Protein AF-A0A6L5ES67-F1 (afdb_monomer_lite)

Foldseek 3Di:
DDDDDDDDPVVVVVLCVVCVVVVHDSVVSVVVVVVVVCCVVVVPPDDDDPPPDDDDDDDDPVCVVNDPVVVVCVVDPD

pLDDT: mean 90.91, std 7.9, range [63.12, 98.31]

Sequence (78 aa):
MKTTVNLPDELLRQAQELARQERTTLKELIETGLRTVVAQRTSGSDFRLPDASVDGNGPRPEFRGATWERLRDAIYPA

Structure (mmCIF, N/CA/C/O backbone):
data_AF-A0A6L5ES67-F1
#
_entry.id   AF-A0A6L5ES67-F1
#
loop_
_atom_site.group_PDB
_atom_site.id
_atom_site.type_symbol
_atom_site.label_atom_id
_atom_site.label_alt_id
_atom_site.label_comp_id
_atom_site.label_asym_id
_atom_site.label_entity_id
_atom_site.label_seq_id
_atom_site.pdbx_PDB_ins_code
_atom_site.Cartn_x
_atom_site.Cartn_y
_atom_site.Cartn_z
_atom_site.occupancy
_atom_site.B_iso_or_equiv
_atom_site.auth_seq_id
_atom_site.auth_comp_id
_atom_site.auth_asym_id
_atom_site.auth_atom_id
_atom_site.pdbx_PDB_model_num
ATOM 1 N N . MET A 1 1 ? -0.867 14.444 13.727 1.00 85.94 1 MET A N 1
ATOM 2 C CA . MET A 1 1 ? -2.061 15.323 13.696 1.00 85.94 1 MET A CA 1
ATOM 3 C C . MET A 1 1 ? -3.299 14.505 14.024 1.00 85.94 1 MET A C 1
ATOM 5 O O . MET A 1 1 ? -3.272 13.302 13.800 1.00 85.94 1 MET A O 1
ATOM 9 N N . LYS A 1 2 ? -4.358 15.133 14.550 1.00 88.81 2 LYS A N 1
ATOM 10 C CA . LYS A 1 2 ? -5.675 14.499 14.689 1.00 88.81 2 LYS A CA 1
ATOM 11 C C . LYS A 1 2 ? -6.512 14.852 13.463 1.00 88.81 2 LYS A C 1
ATOM 13 O O . LYS A 1 2 ? -6.678 16.031 13.169 1.00 88.81 2 LYS A O 1
ATOM 18 N N . THR A 1 3 ? -7.036 13.836 12.790 1.00 92.38 3 THR A N 1
ATOM 19 C CA . THR A 1 3 ? -7.891 13.983 11.609 1.00 92.38 3 THR A CA 1
ATOM 20 C C . THR A 1 3 ? -9.158 13.171 11.833 1.00 92.38 3 THR A C 1
ATOM 22 O O . THR A 1 3 ? -9.088 12.054 12.343 1.00 92.38 3 THR A O 1
ATOM 25 N N . THR A 1 4 ? -10.308 13.735 11.475 1.00 94.81 4 THR A N 1
ATOM 26 C CA . THR A 1 4 ? -11.596 13.032 11.496 1.00 94.81 4 THR A CA 1
ATOM 27 C C . THR A 1 4 ? -11.911 12.571 10.079 1.00 94.81 4 THR A C 1
ATOM 29 O O . THR A 1 4 ? -11.807 13.363 9.145 1.00 94.81 4 THR A O 1
ATOM 32 N N . VAL A 1 5 ? -12.277 11.302 9.917 1.00 92.81 5 VAL A N 1
ATOM 33 C CA . VAL A 1 5 ? -12.645 10.703 8.628 1.00 92.81 5 VAL A CA 1
ATOM 34 C C . VAL A 1 5 ? -14.020 10.058 8.742 1.00 92.81 5 VAL A C 1
ATOM 36 O O . VAL A 1 5 ? -14.349 9.487 9.780 1.00 92.81 5 VAL A O 1
ATOM 39 N N . ASN A 1 6 ? -14.815 10.151 7.680 1.00 95.94 6 ASN A N 1
ATOM 40 C CA . ASN A 1 6 ? -16.115 9.492 7.609 1.00 95.94 6 ASN A CA 1
ATOM 41 C C . ASN A 1 6 ? -15.916 8.079 7.054 1.00 95.94 6 ASN A C 1
ATOM 43 O O . ASN A 1 6 ? -15.396 7.923 5.949 1.00 95.94 6 ASN A O 1
ATOM 47 N N . LEU A 1 7 ? -16.317 7.064 7.818 1.00 94.81 7 LEU A N 1
ATOM 48 C CA . LEU A 1 7 ? -16.230 5.655 7.436 1.00 94.81 7 LEU A CA 1
ATOM 49 C C . LEU A 1 7 ? -17.625 5.027 7.513 1.00 94.81 7 LEU A C 1
ATOM 51 O O . LEU A 1 7 ? -18.381 5.386 8.415 1.00 94.81 7 LEU A O 1
ATOM 55 N N . PRO A 1 8 ? -17.972 4.085 6.621 1.00 98.06 8 PRO A N 1
ATOM 56 C CA . PRO A 1 8 ? -19.170 3.274 6.795 1.00 98.06 8 PRO A CA 1
ATOM 57 C C . PRO A 1 8 ? -19.110 2.491 8.113 1.00 98.06 8 PRO A C 1
ATOM 59 O O . PRO A 1 8 ? -18.071 1.905 8.429 1.00 98.06 8 PRO A O 1
ATOM 62 N N . ASP A 1 9 ? -20.225 2.423 8.841 1.00 97.50 9 ASP A N 1
ATOM 63 C CA . ASP A 1 9 ? -20.294 1.748 10.148 1.00 97.50 9 ASP A CA 1
ATOM 64 C C . ASP A 1 9 ? -19.839 0.287 10.078 1.00 97.50 9 ASP A C 1
ATOM 66 O O . ASP A 1 9 ? -19.106 -0.195 10.943 1.00 97.50 9 ASP A O 1
ATOM 70 N N . GLU A 1 10 ? -20.213 -0.411 9.006 1.00 98.00 10 GLU A N 1
ATOM 71 C CA . GLU A 1 10 ? -19.835 -1.810 8.814 1.00 98.00 10 GLU A CA 1
ATOM 72 C C . GLU A 1 10 ? -18.317 -1.981 8.642 1.00 98.00 10 GLU A C 1
ATOM 74 O O . GLU A 1 10 ? -17.733 -2.911 9.197 1.00 98.00 10 GLU A O 1
ATOM 79 N N . LEU A 1 11 ? -17.647 -1.042 7.965 1.00 96.75 11 LEU A N 1
ATOM 80 C CA . LEU A 1 11 ? -16.189 -1.059 7.835 1.00 96.75 11 LEU A CA 1
ATOM 81 C C . LEU A 1 11 ? -15.512 -0.786 9.183 1.00 96.75 11 LEU A C 1
ATOM 83 O O . LEU A 1 11 ? -14.528 -1.442 9.526 1.00 96.75 11 LEU A O 1
ATOM 87 N N . LEU A 1 12 ? -16.047 0.158 9.964 1.00 97.19 12 LEU A N 1
ATOM 88 C CA . LEU A 1 12 ? -15.536 0.458 11.300 1.00 97.19 12 LEU A CA 1
ATOM 89 C C . LEU A 1 12 ? -15.627 -0.772 12.213 1.00 97.19 12 LEU A C 1
ATOM 91 O O . LEU A 1 12 ? -14.661 -1.095 12.906 1.00 97.19 12 LEU A O 1
ATOM 95 N N . ARG A 1 13 ? -16.759 -1.483 12.175 1.00 98.06 13 ARG A N 1
ATOM 96 C CA . ARG A 1 13 ? -16.984 -2.707 12.952 1.00 98.06 13 ARG A CA 1
ATOM 97 C C . ARG A 1 13 ? -15.998 -3.811 12.569 1.00 98.06 13 ARG A C 1
ATOM 99 O O . ARG A 1 13 ? -15.395 -4.420 13.450 1.00 98.06 13 ARG A O 1
ATOM 106 N N . GLN A 1 14 ? -15.797 -4.039 11.270 1.00 97.81 14 GLN A N 1
ATOM 107 C CA . GLN A 1 14 ? -14.829 -5.024 10.775 1.00 97.81 14 GLN A CA 1
ATOM 108 C C . GLN A 1 14 ? -13.396 -4.685 11.205 1.00 97.81 14 GLN A C 1
ATOM 110 O O . GLN A 1 14 ? -12.679 -5.553 11.696 1.00 97.81 14 GLN A O 1
ATOM 115 N N 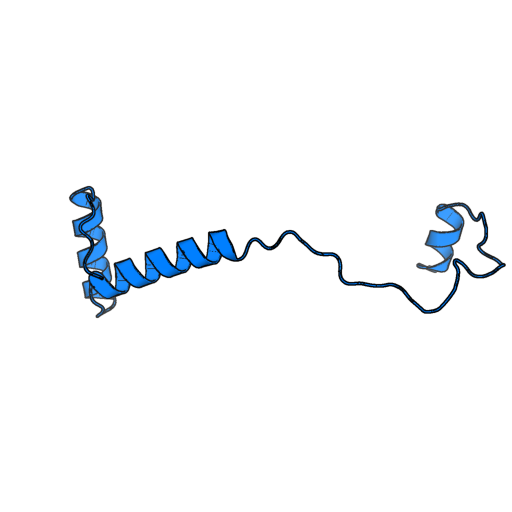. ALA A 1 15 ? -12.994 -3.417 11.090 1.00 97.38 15 ALA A N 1
ATOM 116 C CA . ALA A 1 15 ? -11.661 -2.970 11.484 1.00 97.38 15 ALA A CA 1
ATOM 117 C C . ALA A 1 15 ? -11.414 -3.109 12.999 1.00 97.38 15 ALA A C 1
ATOM 119 O O . ALA A 1 15 ? -10.318 -3.476 13.418 1.00 97.38 15 ALA A O 1
ATOM 120 N N . GLN A 1 16 ? -12.425 -2.846 13.834 1.00 97.62 16 GLN A N 1
ATOM 121 C CA . GLN A 1 16 ? -12.331 -3.042 15.284 1.00 97.62 16 GLN A CA 1
ATOM 122 C C . GLN A 1 16 ? -12.183 -4.516 15.666 1.00 97.62 16 GLN A C 1
ATOM 124 O O . GLN A 1 16 ? -11.377 -4.841 16.538 1.00 97.62 16 GLN A O 1
ATOM 129 N N . GLU A 1 17 ? -12.948 -5.401 15.024 1.00 98.31 17 GLU A N 1
ATOM 130 C CA . GLU A 1 17 ? -12.850 -6.843 15.253 1.00 98.31 17 GLU A CA 1
ATOM 131 C C . GLU A 1 17 ? -11.460 -7.361 14.865 1.00 98.31 17 GLU A C 1
ATOM 133 O O . GLU A 1 17 ? -10.809 -8.028 15.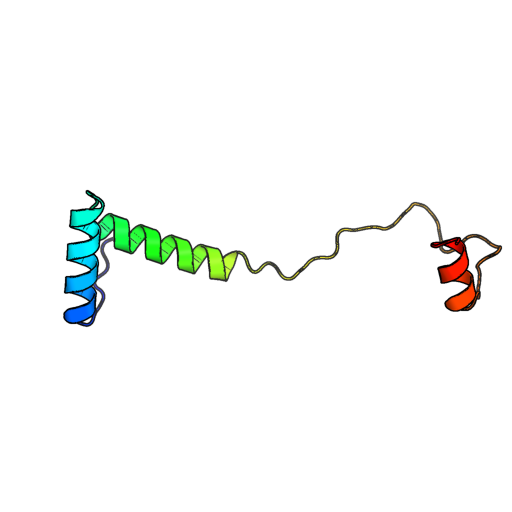670 1.00 98.31 17 GLU A O 1
ATOM 138 N N . LEU A 1 18 ? -10.955 -6.960 13.694 1.00 98.19 18 LEU A N 1
ATOM 139 C CA . LEU A 1 18 ? -9.608 -7.309 13.243 1.00 98.19 18 LEU A CA 1
ATOM 140 C C . LEU A 1 18 ? -8.536 -6.831 14.230 1.00 98.19 18 LEU A C 1
ATOM 142 O O . LEU A 1 18 ? -7.686 -7.613 14.650 1.00 98.19 18 LEU A O 1
ATOM 146 N N . ALA A 1 19 ? -8.618 -5.574 14.676 1.00 97.81 19 ALA A N 1
ATOM 147 C CA . ALA A 1 19 ? -7.660 -5.027 15.631 1.00 97.81 19 ALA A CA 1
ATOM 148 C C . ALA A 1 19 ? -7.635 -5.823 16.950 1.00 97.81 19 ALA A C 1
ATOM 150 O O . ALA A 1 19 ? -6.567 -6.092 17.500 1.00 97.81 19 ALA A O 1
ATOM 151 N N . ARG A 1 20 ? -8.802 -6.264 17.441 1.00 97.75 20 ARG A N 1
ATOM 152 C CA . ARG A 1 20 ? -8.891 -7.114 18.640 1.00 97.75 20 ARG A CA 1
ATOM 153 C C . ARG A 1 20 ? -8.262 -8.485 18.425 1.00 97.75 20 ARG A C 1
ATOM 155 O O . ARG A 1 20 ? -7.541 -8.951 19.307 1.00 97.75 20 ARG A O 1
ATOM 162 N N . GLN A 1 21 ? -8.532 -9.116 17.284 1.00 98.06 21 GLN A N 1
ATOM 163 C CA . GLN A 1 21 ? -7.977 -10.425 16.933 1.00 98.06 21 GLN A CA 1
ATOM 164 C C . GLN A 1 21 ? -6.446 -10.377 16.844 1.00 98.06 21 GLN A C 1
ATOM 166 O O . GLN A 1 21 ? -5.769 -11.251 17.385 1.00 98.06 21 GLN A O 1
ATOM 171 N N . GLU A 1 22 ? -5.902 -9.312 16.257 1.00 97.38 22 GLU A N 1
ATOM 172 C CA . GLU A 1 22 ? -4.459 -9.094 16.100 1.00 97.38 22 GLU A CA 1
ATOM 173 C C . GLU A 1 22 ? -3.785 -8.467 17.334 1.00 97.38 22 GLU A C 1
ATOM 175 O O . GLU A 1 22 ? -2.570 -8.278 17.347 1.00 97.38 22 GLU A O 1
ATOM 180 N N . ARG A 1 23 ? -4.548 -8.173 18.400 1.00 97.81 23 ARG A N 1
ATOM 181 C CA . ARG A 1 23 ? -4.071 -7.489 19.619 1.00 97.81 23 ARG A CA 1
ATOM 182 C C . ARG A 1 23 ? -3.389 -6.142 19.328 1.00 97.81 23 ARG A C 1
ATOM 184 O O . ARG A 1 23 ? -2.426 -5.772 19.996 1.00 97.81 23 ARG A O 1
ATOM 191 N N . THR A 1 24 ? -3.919 -5.402 18.361 1.00 97.56 24 THR A N 1
ATOM 192 C CA . THR A 1 24 ? -3.508 -4.041 17.991 1.00 97.56 24 THR A CA 1
ATOM 193 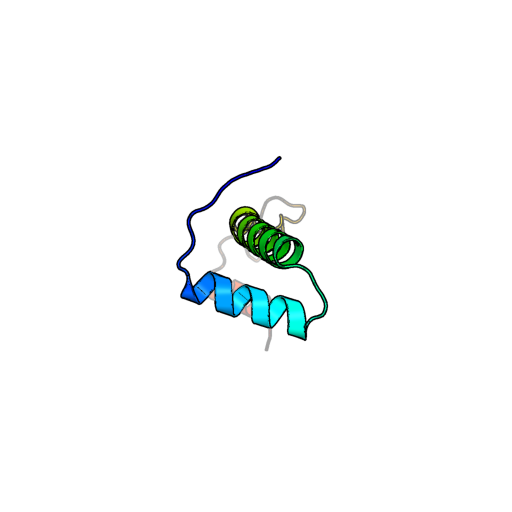C C . THR A 1 24 ? -4.654 -3.056 18.239 1.00 97.56 24 THR A C 1
ATOM 195 O O . THR A 1 24 ? -5.745 -3.419 18.689 1.00 97.56 24 THR A O 1
ATOM 198 N N . THR A 1 25 ? -4.422 -1.772 17.986 1.00 97.75 25 THR A N 1
ATOM 199 C CA . THR A 1 25 ? -5.449 -0.735 18.084 1.00 97.75 25 THR A CA 1
ATOM 200 C C . THR A 1 25 ? -6.025 -0.388 16.713 1.00 97.75 25 THR A C 1
ATOM 202 O O . THR A 1 25 ? -5.342 -0.437 15.694 1.00 97.75 25 THR A O 1
ATOM 205 N N . LEU A 1 26 ? -7.280 0.076 16.682 1.00 95.94 26 LEU A N 1
ATOM 206 C CA . LEU A 1 26 ? -7.885 0.616 15.457 1.00 95.94 26 LEU A CA 1
ATOM 207 C C . LEU A 1 26 ? -7.031 1.746 14.851 1.00 95.94 26 LEU A C 1
ATOM 209 O O . LEU A 1 26 ? -6.935 1.875 13.635 1.00 95.94 26 LEU A O 1
ATOM 213 N N . LYS A 1 27 ? -6.394 2.556 15.703 1.00 95.56 27 LYS A N 1
ATOM 214 C CA . LYS A 1 27 ? -5.499 3.633 15.277 1.00 95.56 27 LYS A CA 1
ATOM 215 C C . LYS A 1 27 ? -4.284 3.085 14.525 1.00 95.56 27 LYS A C 1
ATOM 217 O O . LYS A 1 27 ? -4.004 3.565 13.433 1.00 95.56 27 LYS A O 1
ATOM 222 N N . GLU A 1 28 ? -3.592 2.094 15.081 1.00 96.94 28 GLU A N 1
ATOM 223 C CA . GLU A 1 28 ? -2.439 1.452 14.433 1.00 96.94 28 GLU A CA 1
ATOM 224 C C . GLU A 1 28 ? -2.832 0.780 13.116 1.00 96.94 28 GLU A C 1
ATOM 226 O O . GLU A 1 28 ? -2.118 0.922 12.122 1.00 96.94 28 GLU A O 1
ATOM 231 N N . LEU A 1 29 ? -3.995 0.124 13.074 1.00 97.00 29 LEU A N 1
ATOM 232 C CA . LEU A 1 29 ? -4.524 -0.484 11.855 1.00 97.00 29 LEU A CA 1
ATOM 233 C C . LEU A 1 29 ? -4.781 0.571 10.761 1.00 97.00 29 LEU A C 1
ATOM 235 O O . LEU A 1 29 ? -4.358 0.396 9.617 1.00 97.00 29 LEU A O 1
ATOM 239 N N . ILE A 1 30 ? -5.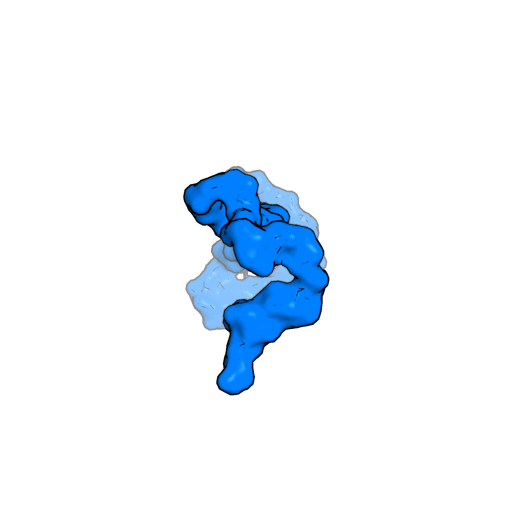408 1.702 11.113 1.00 95.62 30 ILE A N 1
ATOM 240 C CA . ILE A 1 30 ? -5.647 2.825 10.189 1.00 95.62 30 ILE A CA 1
ATOM 241 C C . ILE A 1 30 ? -4.326 3.446 9.719 1.00 95.62 30 ILE A C 1
ATOM 243 O O . ILE A 1 30 ? -4.152 3.692 8.525 1.00 95.62 30 ILE A O 1
ATOM 247 N N . GLU A 1 31 ? -3.386 3.697 10.633 1.00 96.38 31 GLU A N 1
ATOM 248 C CA . GLU A 1 31 ? -2.077 4.269 10.299 1.00 96.38 31 GLU A CA 1
ATOM 249 C C . GLU A 1 31 ? -1.279 3.349 9.369 1.00 96.38 31 GLU A C 1
ATOM 251 O O . GLU A 1 31 ? -0.678 3.821 8.400 1.00 96.38 31 GLU A O 1
ATOM 256 N N . THR A 1 32 ? -1.317 2.041 9.620 1.00 96.69 32 THR A N 1
ATOM 257 C CA . THR A 1 32 ? -0.660 1.028 8.786 1.00 96.69 32 THR A CA 1
ATOM 258 C C . THR A 1 32 ? -1.283 0.983 7.396 1.00 96.69 32 THR A C 1
ATOM 260 O O . THR A 1 32 ? -0.560 1.059 6.403 1.00 96.69 32 THR A O 1
ATOM 263 N N . GLY A 1 33 ? -2.615 0.940 7.301 1.00 94.81 33 GLY A N 1
ATOM 264 C CA . GLY A 1 33 ? -3.320 0.980 6.020 1.00 94.81 33 GLY A CA 1
ATOM 265 C C . GLY A 1 33 ? -2.986 2.237 5.212 1.00 94.81 33 GLY A C 1
ATOM 266 O O . GLY A 1 33 ? -2.621 2.142 4.038 1.00 94.81 33 GLY A O 1
ATOM 267 N N . LEU A 1 34 ? -3.025 3.412 5.850 1.00 95.62 34 LEU A N 1
ATOM 268 C CA . LEU A 1 34 ? -2.703 4.680 5.193 1.00 95.62 34 LEU A CA 1
ATOM 269 C C . LEU A 1 34 ? -1.248 4.715 4.709 1.00 95.62 34 LEU A C 1
ATOM 271 O O . LEU A 1 34 ? -0.995 5.088 3.563 1.00 95.62 34 LEU A O 1
ATOM 275 N N . ARG A 1 35 ? -0.295 4.289 5.548 1.00 95.81 35 ARG A N 1
ATOM 276 C CA . ARG A 1 35 ? 1.126 4.210 5.183 1.00 95.81 35 ARG A CA 1
ATOM 277 C C . ARG A 1 35 ? 1.341 3.294 3.983 1.00 95.81 35 ARG A C 1
ATOM 279 O O . ARG A 1 35 ? 2.055 3.678 3.062 1.00 95.81 35 ARG A O 1
ATOM 286 N N . THR A 1 36 ? 0.713 2.122 3.979 1.00 95.62 36 THR A N 1
ATOM 287 C CA . THR A 1 36 ? 0.829 1.145 2.892 1.00 95.62 36 THR A CA 1
ATOM 288 C C . THR A 1 36 ? 0.321 1.716 1.574 1.00 95.62 36 THR A C 1
ATOM 290 O O . THR A 1 36 ? 1.026 1.646 0.571 1.00 95.62 36 THR A O 1
ATOM 293 N N . VAL A 1 37 ? -0.853 2.355 1.568 1.00 94.88 37 VAL A N 1
ATOM 294 C CA . VAL A 1 37 ? -1.416 2.955 0.347 1.00 94.88 37 VAL A CA 1
ATOM 295 C C . VAL A 1 37 ? -0.556 4.117 -0.155 1.00 94.88 37 VAL A C 1
ATOM 297 O O . VAL A 1 37 ? -0.313 4.226 -1.358 1.00 94.88 37 VAL A O 1
ATOM 300 N N . VAL A 1 38 ? -0.064 4.977 0.743 1.00 94.88 38 VAL A N 1
ATOM 301 C CA . VAL A 1 38 ? 0.834 6.083 0.371 1.00 94.88 38 VAL A CA 1
ATOM 302 C C . VAL A 1 38 ? 2.136 5.546 -0.215 1.00 94.88 38 VAL A C 1
ATOM 304 O O . VAL A 1 38 ? 2.564 6.033 -1.261 1.00 94.88 38 VAL A O 1
ATOM 307 N N . ALA A 1 39 ? 2.735 4.527 0.406 1.00 90.56 39 ALA A N 1
ATOM 308 C CA . ALA A 1 39 ? 3.941 3.887 -0.101 1.00 90.56 39 ALA A CA 1
ATOM 309 C C . ALA A 1 39 ? 3.689 3.285 -1.485 1.00 90.56 39 ALA A C 1
ATOM 311 O O . ALA A 1 39 ? 4.375 3.650 -2.423 1.00 90.56 39 ALA A O 1
ATOM 312 N N . GLN A 1 40 ? 2.643 2.475 -1.661 1.00 89.19 40 GLN A N 1
ATOM 313 C CA . GLN A 1 40 ? 2.296 1.886 -2.961 1.00 89.19 40 GLN A CA 1
ATOM 314 C C . GLN A 1 40 ? 2.139 2.933 -4.069 1.00 89.19 40 GLN A C 1
ATOM 316 O O . GLN A 1 40 ? 2.614 2.728 -5.182 1.00 89.19 40 GLN A O 1
ATOM 321 N N . ARG A 1 41 ? 1.494 4.067 -3.771 1.00 86.88 41 ARG A N 1
ATOM 322 C CA . ARG A 1 41 ? 1.264 5.133 -4.758 1.00 86.88 41 ARG A CA 1
ATOM 323 C C . ARG A 1 41 ? 2.490 6.006 -5.013 1.00 86.88 41 ARG A C 1
ATOM 325 O O . ARG A 1 41 ? 2.622 6.535 -6.108 1.00 86.88 41 ARG A O 1
ATOM 332 N N . THR A 1 42 ? 3.372 6.158 -4.028 1.00 84.75 42 THR A N 1
ATOM 333 C CA . THR A 1 42 ? 4.589 6.984 -4.145 1.00 84.75 42 THR A CA 1
ATOM 334 C C . THR A 1 42 ? 5.788 6.182 -4.655 1.00 84.75 42 THR A C 1
ATOM 336 O O . THR A 1 42 ? 6.671 6.731 -5.301 1.00 84.75 42 THR A O 1
ATOM 339 N N . SER A 1 43 ? 5.816 4.872 -4.403 1.00 70.94 43 SER A N 1
ATOM 340 C CA . SER A 1 43 ? 6.849 3.943 -4.874 1.00 70.94 43 SER A CA 1
ATOM 341 C C . SER A 1 43 ? 6.755 3.642 -6.369 1.00 70.94 43 SER A C 1
ATOM 343 O O . SER A 1 43 ? 7.624 2.954 -6.898 1.00 70.94 43 SER A O 1
ATOM 345 N N . GLY A 1 44 ? 5.757 4.188 -7.069 1.00 63.12 44 GLY A N 1
ATOM 346 C CA . GLY A 1 44 ? 5.787 4.321 -8.518 1.00 63.12 44 GLY A CA 1
ATOM 347 C C . GLY A 1 44 ? 6.826 5.357 -8.942 1.00 63.12 44 GLY A C 1
ATOM 348 O O . GLY A 1 44 ? 6.469 6.429 -9.415 1.00 63.12 44 GLY A O 1
ATOM 349 N N . SER A 1 45 ? 8.117 5.064 -8.777 1.00 63.25 45 SER A N 1
ATOM 350 C CA . SER A 1 45 ? 9.078 5.634 -9.713 1.00 63.25 45 SER A CA 1
ATOM 351 C C . SER A 1 45 ? 8.829 4.944 -11.045 1.00 63.25 45 SER A C 1
ATOM 353 O O . SER A 1 45 ? 8.836 3.710 -11.085 1.00 63.25 45 SER A O 1
ATOM 355 N N . ASP A 1 46 ? 8.621 5.712 -12.113 1.00 69.69 46 ASP A N 1
ATOM 356 C CA . ASP A 1 46 ? 8.675 5.172 -13.469 1.00 69.69 46 ASP A CA 1
ATOM 357 C C . ASP A 1 46 ? 9.890 4.252 -13.590 1.00 69.69 46 ASP A C 1
ATOM 359 O O . ASP A 1 46 ? 10.962 4.562 -13.053 1.00 69.69 46 ASP A O 1
ATOM 363 N N . PHE A 1 47 ? 9.725 3.112 -14.262 1.00 74.00 47 PHE A N 1
ATOM 364 C CA . PHE A 1 47 ? 10.849 2.232 -14.546 1.00 74.00 47 PHE A CA 1
ATOM 365 C C . PHE A 1 47 ? 11.946 3.054 -15.233 1.00 74.00 47 PHE A C 1
ATOM 367 O O . PHE A 1 47 ? 11.796 3.493 -16.373 1.00 74.00 47 PHE A O 1
ATOM 374 N N . ARG A 1 48 ? 13.049 3.284 -14.517 1.00 76.94 48 ARG A N 1
ATOM 375 C CA . ARG A 1 48 ? 14.262 3.863 -15.081 1.00 76.94 48 ARG A CA 1
ATOM 376 C C . ARG A 1 48 ? 15.166 2.708 -15.451 1.00 76.94 48 ARG A C 1
ATOM 378 O O . ARG A 1 48 ? 15.650 2.006 -14.565 1.00 76.94 48 ARG A O 1
ATOM 385 N N . LEU A 1 49 ? 15.370 2.518 -16.753 1.00 83.62 49 LEU A N 1
ATOM 386 C CA . LEU A 1 49 ? 16.375 1.584 -17.237 1.00 83.62 49 LEU A CA 1
ATOM 387 C C . LEU A 1 49 ? 17.728 2.022 -16.647 1.00 83.62 49 LEU A C 1
ATOM 389 O O . LEU A 1 49 ? 18.096 3.187 -16.833 1.00 83.62 49 LEU A O 1
ATOM 393 N N . PRO A 1 50 ? 18.436 1.152 -15.901 1.00 84.50 50 PRO A N 1
ATOM 394 C CA . PRO A 1 50 ? 19.779 1.463 -15.439 1.00 84.50 50 PRO A CA 1
ATOM 395 C C . PRO A 1 50 ? 20.651 1.850 -16.628 1.00 84.50 50 PRO A C 1
ATOM 397 O O . PRO A 1 50 ? 20.486 1.300 -17.719 1.00 84.50 50 PRO A O 1
ATOM 400 N N . ASP A 1 51 ? 21.574 2.783 -16.417 1.00 87.50 51 ASP A N 1
ATOM 401 C CA . ASP A 1 51 ? 22.576 3.072 -17.432 1.00 87.50 51 ASP A CA 1
ATOM 402 C C . ASP A 1 51 ? 23.420 1.809 -17.654 1.00 87.50 51 ASP A C 1
ATOM 404 O O . ASP A 1 51 ? 24.177 1.382 -16.782 1.00 87.50 51 ASP A O 1
ATOM 408 N N . ALA A 1 52 ? 23.197 1.172 -18.800 1.00 87.50 52 ALA A N 1
ATOM 409 C CA . ALA A 1 52 ? 23.903 -0.018 -19.255 1.00 87.50 52 ALA A CA 1
ATOM 410 C C . ALA A 1 52 ? 24.873 0.324 -20.396 1.00 87.50 52 ALA A C 1
ATOM 412 O O . ALA A 1 52 ? 25.236 -0.551 -21.186 1.00 87.50 52 ALA A O 1
ATOM 413 N N . SER A 1 53 ? 25.252 1.602 -20.526 1.00 86.88 53 SER A N 1
ATOM 414 C CA . SER A 1 53 ? 26.302 2.002 -21.450 1.00 86.88 53 SER A CA 1
ATOM 415 C C . SER A 1 53 ? 27.638 1.372 -21.052 1.00 86.88 53 SER A C 1
ATOM 417 O O . SER A 1 53 ? 27.932 1.113 -19.885 1.00 86.88 53 SER A O 1
ATOM 419 N N . VAL A 1 54 ? 28.436 1.074 -22.069 1.00 84.94 54 VAL A N 1
ATOM 420 C CA . VAL A 1 54 ? 29.816 0.607 -21.939 1.00 84.94 54 VAL A CA 1
ATOM 421 C C . VAL A 1 54 ? 30.720 1.637 -22.599 1.00 84.94 54 VAL A C 1
ATOM 423 O O . VAL A 1 54 ? 30.280 2.349 -23.506 1.00 84.94 54 VAL A O 1
ATOM 426 N N . ASP A 1 55 ? 31.982 1.701 -22.180 1.00 86.88 55 ASP A N 1
ATOM 427 C CA . ASP A 1 55 ? 32.959 2.589 -22.808 1.00 86.88 55 ASP A CA 1
ATOM 428 C C . ASP A 1 55 ? 33.065 2.315 -24.320 1.00 86.88 55 ASP A C 1
ATOM 430 O O . ASP A 1 55 ? 33.175 1.167 -24.763 1.00 86.88 55 ASP A O 1
ATOM 434 N N . GLY A 1 56 ? 33.055 3.379 -25.126 1.00 86.19 56 GLY A N 1
ATOM 435 C CA . GLY A 1 56 ? 33.198 3.300 -26.581 1.00 86.19 56 GLY A CA 1
ATOM 436 C C . GLY A 1 56 ? 32.248 4.221 -27.347 1.00 86.19 56 GLY A C 1
ATOM 437 O O . GLY A 1 56 ? 31.373 4.863 -26.780 1.00 86.19 56 GLY A O 1
ATOM 438 N N . ASN A 1 57 ? 32.423 4.280 -28.671 1.00 87.19 57 ASN A N 1
ATOM 439 C CA . ASN A 1 57 ? 31.647 5.141 -29.578 1.00 87.19 57 ASN A CA 1
ATOM 440 C C . ASN A 1 57 ? 30.810 4.322 -30.577 1.00 87.19 57 ASN A C 1
ATOM 442 O O . ASN A 1 57 ? 30.766 4.627 -31.770 1.00 87.19 57 ASN A O 1
ATOM 446 N N . GLY A 1 58 ? 30.179 3.246 -30.100 1.00 85.06 58 GLY A N 1
ATOM 447 C CA . GLY A 1 58 ? 29.322 2.374 -30.905 1.00 85.06 58 GLY A CA 1
ATOM 448 C C . GLY A 1 58 ? 29.866 0.951 -31.089 1.00 85.06 58 GLY A C 1
ATOM 449 O O . GLY A 1 58 ? 30.782 0.535 -30.377 1.00 85.06 58 GLY A O 1
ATOM 450 N N . PRO A 1 59 ? 29.281 0.170 -32.017 1.00 87.00 59 PRO A N 1
ATOM 451 C CA . PRO A 1 59 ? 29.607 -1.242 -32.182 1.00 87.00 59 PRO A CA 1
ATOM 452 C C . PRO A 1 59 ? 31.033 -1.451 -32.703 1.00 87.00 59 PRO A C 1
ATOM 454 O O . PRO A 1 59 ? 31.602 -0.594 -33.390 1.00 87.00 59 PRO A O 1
ATOM 457 N N . ARG A 1 60 ? 31.589 -2.639 -32.427 1.00 87.31 60 ARG A N 1
ATOM 458 C CA . ARG A 1 60 ? 32.865 -3.073 -33.013 1.00 87.31 60 ARG A CA 1
ATOM 459 C C . ARG A 1 60 ? 32.806 -3.003 -34.546 1.00 87.31 60 ARG A C 1
ATOM 461 O O . ARG A 1 60 ? 31.721 -3.172 -35.113 1.00 87.31 60 ARG A O 1
ATOM 468 N N . PRO A 1 61 ? 33.943 -2.783 -35.231 1.00 89.81 61 PRO A N 1
ATOM 469 C CA . PRO A 1 61 ? 33.974 -2.644 -36.685 1.00 89.81 61 PRO A CA 1
ATOM 470 C C . PRO A 1 61 ? 33.258 -3.772 -37.437 1.00 89.81 61 PRO A C 1
ATOM 472 O O . PRO A 1 61 ? 32.543 -3.479 -38.392 1.00 89.81 61 PRO A O 1
ATOM 475 N N . GLU A 1 62 ? 33.369 -5.028 -36.985 1.00 89.56 62 GLU A N 1
ATOM 476 C CA . GLU A 1 62 ? 32.721 -6.176 -37.637 1.00 89.56 62 GLU A CA 1
ATOM 477 C C . GLU A 1 62 ? 31.180 -6.179 -37.566 1.00 89.56 62 GLU A C 1
ATOM 479 O O . GLU A 1 62 ? 30.530 -6.918 -38.307 1.00 89.56 62 GLU A O 1
ATOM 484 N N . PHE A 1 63 ? 30.592 -5.349 -36.698 1.00 91.56 63 PHE A N 1
ATOM 485 C CA . PHE A 1 63 ? 29.146 -5.233 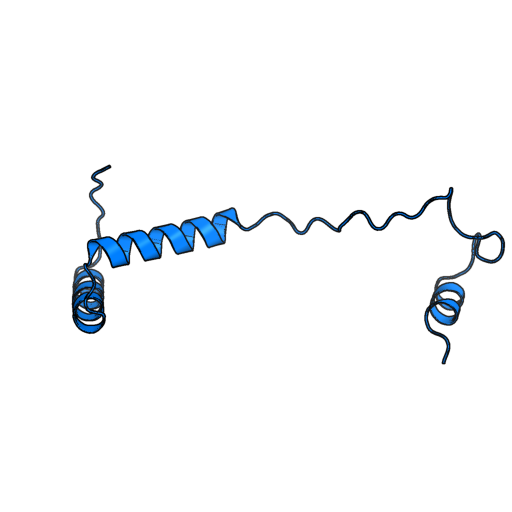-36.490 1.00 91.56 63 PHE A CA 1
ATOM 486 C C . PHE A 1 63 ? 28.571 -3.888 -36.947 1.00 91.56 63 PHE A C 1
ATOM 488 O O . PHE A 1 63 ? 27.372 -3.640 -36.806 1.00 91.56 63 PHE A O 1
ATOM 495 N N . ARG A 1 64 ? 29.393 -2.996 -37.511 1.00 90.69 64 ARG A N 1
ATOM 496 C CA . ARG A 1 64 ? 28.916 -1.705 -38.013 1.00 90.69 64 ARG A CA 1
ATOM 497 C C . ARG A 1 64 ? 27.989 -1.926 -39.214 1.00 90.69 64 ARG A C 1
ATOM 499 O O . ARG A 1 64 ? 28.428 -2.398 -40.255 1.00 90.69 64 ARG A O 1
ATOM 506 N N . GLY A 1 65 ? 26.713 -1.569 -39.066 1.00 89.31 65 GLY A N 1
ATOM 507 C CA . GLY A 1 65 ? 25.695 -1.780 -40.103 1.00 89.31 65 GLY A CA 1
ATOM 508 C C . GLY A 1 65 ? 25.221 -3.232 -40.241 1.00 89.31 65 GLY A C 1
ATOM 509 O O . GLY A 1 65 ? 24.569 -3.558 -41.229 1.00 89.31 65 GLY A O 1
ATOM 510 N N . ALA A 1 66 ? 25.545 -4.108 -39.282 1.00 92.56 66 ALA A N 1
ATOM 511 C CA . ALA A 1 66 ? 25.026 -5.470 -39.267 1.00 92.56 66 ALA A CA 1
ATOM 512 C C . ALA A 1 66 ? 23.497 -5.480 -39.105 1.00 92.56 66 ALA A C 1
ATOM 514 O O . ALA A 1 66 ? 22.930 -4.636 -38.408 1.00 92.56 66 ALA A O 1
ATOM 515 N N . THR A 1 67 ? 22.838 -6.460 -39.728 1.00 94.56 67 THR A N 1
ATOM 516 C CA . THR A 1 67 ? 21.409 -6.692 -39.501 1.00 94.56 67 THR A CA 1
ATOM 517 C C . THR A 1 67 ? 21.173 -7.234 -38.095 1.00 94.56 67 THR A C 1
ATOM 519 O O . THR A 1 67 ? 22.084 -7.756 -37.440 1.00 94.56 67 THR A O 1
ATOM 522 N N . TRP A 1 68 ? 19.929 -7.125 -37.632 1.00 92.75 68 TRP A N 1
ATOM 523 C CA . TRP A 1 68 ? 19.543 -7.617 -36.316 1.00 92.75 68 TRP A CA 1
ATOM 524 C C . TRP A 1 68 ? 19.797 -9.121 -36.156 1.00 92.75 68 TRP A C 1
ATOM 526 O O . TRP A 1 68 ? 20.277 -9.545 -35.109 1.00 92.75 68 TRP A O 1
ATOM 536 N N . GLU A 1 69 ? 19.552 -9.922 -37.194 1.00 94.81 69 GLU A N 1
ATOM 537 C CA . GLU A 1 69 ? 19.762 -11.372 -37.160 1.00 94.81 69 GLU A CA 1
ATOM 538 C C . GLU A 1 69 ? 21.225 -11.709 -36.859 1.00 94.81 69 GLU A C 1
ATOM 540 O O . GLU A 1 69 ? 21.509 -12.482 -35.949 1.00 94.81 69 GLU A O 1
ATOM 545 N N . ARG A 1 70 ? 22.164 -11.047 -37.548 1.00 93.25 70 ARG A N 1
ATOM 546 C CA . ARG A 1 70 ? 23.603 -11.267 -37.353 1.00 93.25 70 ARG A CA 1
ATOM 547 C C . ARG A 1 70 ? 24.078 -10.848 -35.962 1.00 93.25 70 ARG A C 1
ATOM 549 O O . ARG A 1 70 ? 24.957 -11.495 -35.400 1.00 93.25 70 ARG A O 1
ATOM 556 N N . LEU A 1 71 ? 23.525 -9.762 -35.418 1.00 92.94 71 LEU A N 1
ATOM 557 C CA . LEU A 1 71 ? 23.811 -9.336 -34.046 1.00 92.94 71 LEU A CA 1
ATOM 558 C C . LEU A 1 71 ? 23.291 -10.363 -33.038 1.00 92.94 71 LEU A C 1
ATOM 560 O O . LEU A 1 71 ? 24.034 -10.784 -32.156 1.00 92.94 71 LEU A O 1
ATOM 564 N N . ARG A 1 72 ? 22.036 -10.793 -33.191 1.00 94.00 72 ARG A N 1
ATOM 565 C CA . ARG A 1 72 ? 21.395 -11.765 -32.302 1.00 94.00 72 ARG A CA 1
ATOM 566 C C . ARG A 1 72 ? 22.161 -13.084 -32.268 1.00 94.00 72 ARG A C 1
ATOM 568 O O . ARG A 1 72 ? 22.418 -13.584 -31.181 1.00 94.00 72 ARG A O 1
ATOM 575 N N . ASP A 1 73 ? 22.550 -13.612 -33.423 1.00 94.75 73 ASP A N 1
ATOM 576 C CA . ASP A 1 73 ? 23.250 -14.898 -33.509 1.00 94.75 73 ASP A CA 1
ATOM 577 C C . ASP A 1 73 ? 24.659 -14.830 -32.878 1.00 94.75 73 ASP A C 1
ATOM 579 O O . ASP A 1 73 ? 25.159 -15.824 -32.357 1.00 94.75 73 ASP A O 1
ATOM 583 N N . ALA A 1 74 ? 25.291 -13.648 -32.861 1.00 93.06 74 ALA A N 1
ATOM 584 C CA . ALA A 1 74 ? 26.557 -13.425 -32.159 1.00 93.06 74 ALA A CA 1
ATOM 585 C C . ALA A 1 74 ? 26.392 -13.279 -30.633 1.00 93.06 74 ALA A C 1
ATOM 587 O O . ALA A 1 74 ? 27.289 -13.664 -29.885 1.00 93.06 74 ALA A O 1
ATOM 588 N N . ILE A 1 75 ? 25.272 -12.710 -30.170 1.00 92.00 75 ILE A N 1
ATOM 589 C CA . ILE A 1 75 ? 24.948 -12.574 -28.738 1.00 92.00 75 ILE A CA 1
ATOM 590 C C . ILE A 1 75 ? 24.519 -13.927 -28.150 1.00 92.00 75 ILE A C 1
ATOM 592 O O . ILE A 1 75 ? 24.868 -14.242 -27.014 1.00 92.00 75 ILE A O 1
ATOM 596 N N . TYR A 1 76 ? 23.781 -14.721 -28.928 1.00 93.88 76 TYR A N 1
ATOM 597 C CA . TYR A 1 76 ? 23.208 -16.006 -28.530 1.00 93.88 76 TYR A CA 1
ATOM 598 C C . TYR A 1 76 ? 23.681 -17.128 -29.470 1.00 93.88 76 TYR A C 1
ATOM 600 O O . TYR A 1 76 ? 22.894 -17.598 -30.297 1.00 93.88 76 TYR A O 1
ATOM 608 N N . PRO A 1 77 ? 24.955 -17.556 -29.380 1.00 82.50 77 PRO A N 1
ATOM 609 C CA . PRO A 1 77 ? 25.422 -18.714 -30.132 1.00 82.50 77 PRO A CA 1
ATOM 610 C C . PRO A 1 77 ? 24.697 -19.982 -29.650 1.00 82.50 77 PRO A C 1
ATOM 612 O O . PRO A 1 77 ? 24.382 -20.103 -28.464 1.00 82.50 77 PRO A O 1
ATOM 615 N N . ALA A 1 78 ? 24.408 -20.889 -30.586 1.00 75.25 78 ALA A N 1
ATOM 616 C CA . ALA A 1 78 ? 23.742 -22.169 -30.324 1.00 75.25 78 ALA A CA 1
ATOM 617 C C . ALA A 1 78 ? 24.597 -23.137 -29.491 1.00 75.25 78 ALA A C 1
ATOM 619 O O . ALA A 1 78 ? 25.843 -23.095 -29.628 1.00 75.25 78 ALA A O 1
#

Radius of gyration: 27.33 Å; chains: 1; bounding box: 54×38×60 Å

Secondary structure (DSSP, 8-state):
--------HHHHHHHHHHHHHTT--HHHHHHHHHHHHHHHHH------------SS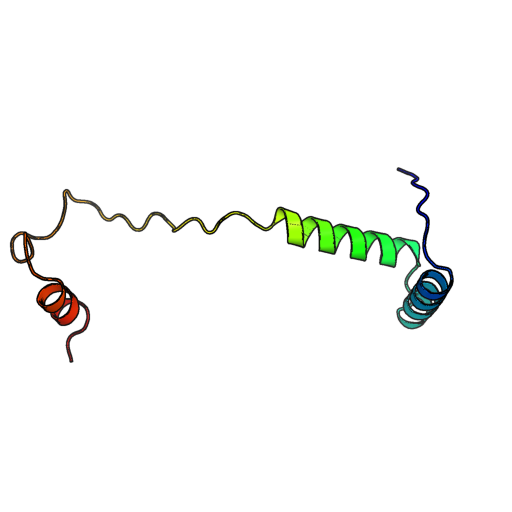SSS-GGGTT--HHHHHHHHS--